Protein AF-A0A4U2DXB7-F1 (afdb_monomer)

Nearest PDB structures (foldseek):
  6szz-assembly1_A  TM=8.937E-01  e=9.747E-05  Bacillus subtilis
  6kug-assembly1_A  TM=8.785E-01  e=1.100E-04  Homo sapiens
  4qqb-assembly2_Y  TM=8.473E-01  e=3.064E-04  Drosophila melanogaster
  1nmg-assembly1_A  TM=7.937E-01  e=1.100E-04  Bacillus subtilis
  1wfq-assembly1_A  TM=8.163E-01  e=4.673E-04  Homo sapiens

Mean predicted aligned error: 12.6 Å

Radius of gyration: 26.95 Å; Cα contacts (8 Å, |Δi|>4): 147; chains: 1; bounding box: 51×32×81 Å

Structure (mmCIF, N/CA/C/O backbone):
data_AF-A0A4U2DXB7-F1
#
_entry.id   AF-A0A4U2DXB7-F1
#
loop_
_atom_site.group_PDB
_atom_site.id
_atom_site.type_symbol
_atom_site.label_atom_id
_atom_site.label_alt_id
_atom_site.label_comp_id
_atom_site.label_asym_id
_atom_site.label_entity_id
_atom_site.label_seq_id
_atom_site.pdbx_PDB_ins_code
_atom_site.Cartn_x
_atom_site.Cartn_y
_atom_site.Cartn_z
_atom_site.occupancy
_atom_site.B_iso_or_equiv
_atom_site.auth_seq_id
_atom_site.auth_comp_id
_atom_site.auth_asym_id
_atom_site.auth_atom_id
_atom_site.pdbx_PDB_model_num
ATOM 1 N N . MET A 1 1 ? 3.488 -10.140 8.355 1.00 81.75 1 MET A N 1
ATOM 2 C CA . MET A 1 1 ? 2.462 -10.572 7.387 1.00 81.75 1 MET A CA 1
ATOM 3 C C . MET A 1 1 ? 2.326 -9.512 6.315 1.00 81.75 1 MET A C 1
ATOM 5 O O . MET A 1 1 ? 2.662 -8.354 6.564 1.00 81.75 1 MET A O 1
ATOM 9 N N . ARG A 1 2 ? 1.887 -9.899 5.118 1.00 87.44 2 ARG A N 1
ATOM 10 C CA . ARG A 1 2 ? 1.660 -8.966 4.009 1.00 87.44 2 ARG A CA 1
ATOM 11 C C . ARG A 1 2 ? 0.187 -8.934 3.653 1.00 87.44 2 ARG A C 1
ATOM 13 O O . ARG A 1 2 ? -0.523 -9.921 3.804 1.00 87.44 2 ARG A O 1
ATOM 20 N N . GLY A 1 3 ? -0.263 -7.790 3.173 1.00 88.69 3 GLY A N 1
ATOM 21 C CA . GLY A 1 3 ? -1.625 -7.628 2.699 1.00 88.69 3 GLY A CA 1
ATOM 22 C C . GLY A 1 3 ? -1.751 -6.418 1.797 1.00 88.69 3 GLY A C 1
ATOM 23 O O . GLY A 1 3 ? -0.828 -5.613 1.659 1.00 88.69 3 GLY A O 1
ATOM 24 N N . LYS A 1 4 ? -2.907 -6.303 1.162 1.00 89.94 4 LYS A N 1
ATOM 25 C CA . LYS A 1 4 ? -3.243 -5.213 0.258 1.00 89.94 4 LYS A CA 1
ATOM 26 C C . LYS A 1 4 ? -4.302 -4.328 0.894 1.00 89.94 4 LYS A C 1
ATOM 28 O O . LYS A 1 4 ? -5.291 -4.816 1.436 1.00 89.94 4 LYS A O 1
ATOM 33 N N . ILE A 1 5 ? -4.111 -3.018 0.801 1.00 89.62 5 ILE A N 1
ATOM 34 C CA . ILE A 1 5 ? -5.121 -2.057 1.239 1.00 89.62 5 ILE A CA 1
ATOM 35 C C . ILE A 1 5 ? -6.306 -2.140 0.278 1.00 89.62 5 ILE A C 1
ATOM 37 O O . ILE A 1 5 ? -6.187 -1.773 -0.890 1.00 89.62 5 ILE A O 1
ATOM 41 N N . ILE A 1 6 ? -7.453 -2.604 0.769 1.00 91.06 6 ILE A N 1
ATOM 42 C CA . ILE A 1 6 ? -8.698 -2.681 -0.013 1.00 91.06 6 ILE A CA 1
ATOM 43 C C . ILE A 1 6 ? -9.525 -1.403 0.113 1.00 91.06 6 ILE A C 1
ATOM 45 O O . ILE A 1 6 ? -10.295 -1.062 -0.781 1.00 91.06 6 ILE A O 1
ATOM 49 N N . ARG A 1 7 ? -9.347 -0.665 1.213 1.00 90.62 7 ARG A N 1
ATOM 50 C CA . ARG A 1 7 ? -10.084 0.565 1.491 1.00 90.62 7 ARG A CA 1
ATOM 51 C C . ARG A 1 7 ? -9.218 1.528 2.286 1.00 90.62 7 ARG A C 1
ATOM 53 O O . ARG A 1 7 ? -8.614 1.138 3.280 1.00 90.62 7 ARG A O 1
ATOM 60 N N . TRP A 1 8 ? -9.190 2.791 1.873 1.00 90.75 8 TRP A N 1
ATOM 61 C CA . TRP A 1 8 ? -8.469 3.854 2.570 1.00 90.75 8 TRP A CA 1
ATOM 62 C C . TRP A 1 8 ? -9.307 5.130 2.618 1.00 90.75 8 TRP A C 1
ATOM 64 O O . TRP A 1 8 ? -9.815 5.569 1.588 1.00 90.75 8 TRP A O 1
ATOM 74 N N . ILE A 1 9 ? -9.444 5.731 3.800 1.00 89.56 9 ILE A N 1
ATOM 75 C CA . ILE A 1 9 ? -10.165 6.989 4.019 1.00 89.56 9 ILE A CA 1
ATOM 76 C C . ILE A 1 9 ? -9.154 8.041 4.475 1.00 89.56 9 ILE A C 1
ATOM 78 O O . ILE A 1 9 ? -8.893 8.201 5.666 1.00 89.56 9 ILE A O 1
ATOM 82 N N . SER A 1 10 ? -8.595 8.790 3.522 1.00 86.56 10 SER A N 1
ATOM 83 C CA . SER A 1 10 ? -7.585 9.824 3.796 1.00 86.56 10 SER A CA 1
ATOM 84 C C . SER A 1 10 ? -8.093 10.935 4.716 1.00 86.56 10 SER A C 1
ATOM 86 O O . SER A 1 10 ? -7.325 11.416 5.540 1.00 86.56 10 SER A O 1
ATOM 88 N N . ASN A 1 11 ? -9.380 11.288 4.630 1.00 87.00 11 ASN A N 1
ATOM 89 C CA . ASN A 1 11 ? -9.989 12.324 5.471 1.00 87.00 11 ASN A CA 1
ATOM 90 C C . ASN A 1 11 ? -9.978 11.954 6.966 1.00 87.00 11 ASN A C 1
ATOM 92 O O . ASN A 1 11 ? -9.816 12.811 7.823 1.00 87.00 11 ASN A O 1
ATOM 96 N N . ARG A 1 12 ? -10.130 10.663 7.289 1.00 85.69 12 ARG A N 1
ATOM 97 C CA . ARG A 1 12 ? -10.135 10.178 8.679 1.00 85.69 12 ARG A CA 1
ATOM 98 C C . ARG A 1 12 ? -8.835 9.488 9.095 1.00 85.69 12 ARG A C 1
ATOM 100 O O . ARG A 1 12 ? 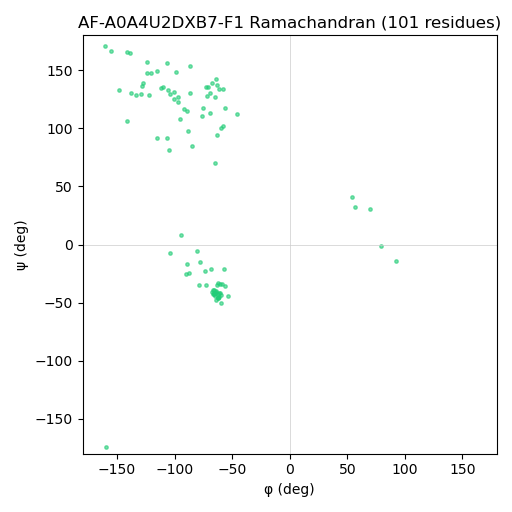-8.681 9.160 10.262 1.00 85.69 12 ARG A O 1
ATOM 107 N N . GLY A 1 13 ? -7.915 9.251 8.161 1.00 87.81 13 GLY A N 1
ATOM 108 C CA . GLY A 1 13 ? -6.619 8.640 8.447 1.00 87.81 13 GLY A CA 1
ATOM 109 C C . GLY A 1 13 ? -6.686 7.158 8.826 1.00 87.81 13 GLY A C 1
ATOM 110 O O . GLY A 1 13 ? -5.845 6.701 9.589 1.00 87.81 13 GLY A O 1
ATOM 111 N N . PHE A 1 14 ? -7.646 6.390 8.313 1.00 89.81 14 PHE A N 1
ATOM 112 C CA . PHE A 1 14 ? -7.698 4.942 8.547 1.00 89.81 14 PHE A CA 1
ATOM 113 C C . PHE A 1 14 ? -8.089 4.166 7.293 1.00 89.81 14 PHE A C 1
ATOM 115 O O . PHE A 1 14 ? -8.603 4.724 6.318 1.00 89.81 14 PHE A O 1
ATOM 122 N N . GLY A 1 15 ? -7.864 2.857 7.328 1.00 90.50 15 GLY A N 1
ATOM 123 C CA . GLY A 1 15 ? -8.216 1.951 6.251 1.00 90.50 15 GLY A CA 1
ATOM 124 C C . GLY A 1 15 ? -8.327 0.501 6.698 1.00 90.50 15 GLY A C 1
ATOM 125 O O . GLY A 1 15 ? -8.234 0.182 7.881 1.00 90.50 15 GLY A O 1
ATOM 126 N N . PHE A 1 16 ? -8.525 -0.364 5.709 1.00 91.50 16 PHE A N 1
ATOM 127 C CA . PHE A 1 16 ? -8.630 -1.805 5.881 1.00 91.50 16 PHE A CA 1
ATOM 128 C C . PHE A 1 16 ? -7.680 -2.520 4.929 1.00 91.50 16 PHE A C 1
ATOM 130 O O . PHE A 1 16 ? -7.564 -2.164 3.747 1.00 91.50 16 PHE A O 1
ATOM 137 N N . ILE A 1 17 ? -7.007 -3.531 5.464 1.00 90.38 17 ILE A N 1
ATOM 138 C CA . ILE A 1 17 ? -6.079 -4.391 4.743 1.00 90.38 17 ILE A CA 1
ATOM 139 C C . ILE A 1 17 ? -6.679 -5.784 4.648 1.00 90.38 17 ILE A C 1
ATOM 141 O O . ILE A 1 17 ? -7.153 -6.327 5.641 1.00 90.38 17 ILE A O 1
ATOM 145 N N . LYS A 1 18 ? -6.596 -6.369 3.457 1.00 90.38 18 LYS A N 1
ATOM 146 C CA . LYS A 1 18 ? -6.913 -7.770 3.216 1.00 90.38 18 LYS A CA 1
ATOM 147 C C . LYS A 1 18 ? -5.624 -8.552 3.006 1.00 90.38 18 LYS A C 1
ATOM 149 O O . LYS A 1 18 ? -4.743 -8.099 2.271 1.00 90.38 18 LYS A O 1
ATOM 154 N N . SER A 1 19 ? -5.497 -9.692 3.668 1.00 88.12 19 SER A N 1
ATOM 155 C CA . SER A 1 19 ? -4.370 -10.610 3.510 1.00 88.12 19 SER A CA 1
ATOM 156 C C . SER A 1 19 ? -4.898 -11.962 3.052 1.00 88.12 19 SER A C 1
ATOM 158 O O . SER A 1 19 ? -5.994 -12.347 3.436 1.00 88.12 19 SER A O 1
ATOM 160 N N . ASP A 1 20 ? -4.128 -12.696 2.259 1.00 85.12 20 ASP A N 1
ATOM 161 C CA . ASP A 1 20 ? -4.513 -14.060 1.876 1.00 85.12 20 ASP A CA 1
ATOM 162 C C . ASP A 1 20 ? -4.344 -15.035 3.056 1.00 85.12 20 ASP A C 1
ATOM 164 O O . ASP A 1 20 ? -5.015 -16.058 3.128 1.00 85.12 20 ASP A O 1
ATOM 168 N N . GLU A 1 21 ? -3.489 -14.684 4.024 1.00 82.69 21 GLU A N 1
ATOM 169 C CA . GLU A 1 21 ? -3.290 -15.432 5.272 1.00 82.69 21 GLU A CA 1
ATOM 170 C C . GLU A 1 21 ? -4.409 -15.173 6.298 1.00 82.69 21 GLU A C 1
ATOM 172 O O . GLU A 1 21 ? -4.521 -15.889 7.293 1.00 82.69 21 GLU A O 1
ATOM 177 N N . TYR A 1 22 ? -5.219 -14.128 6.093 1.00 79.12 22 TYR A N 1
ATOM 178 C CA . TYR A 1 22 ? -6.236 -13.696 7.044 1.00 79.12 22 TYR A CA 1
ATOM 179 C C . TYR A 1 22 ? -7.506 -13.243 6.325 1.00 79.12 22 TYR A C 1
ATOM 181 O O . TYR A 1 22 ? -7.563 -12.162 5.748 1.00 79.12 22 TYR A O 1
ATOM 189 N N . GLU A 1 23 ? -8.548 -14.070 6.395 1.00 79.12 23 GLU A N 1
ATOM 190 C CA . GLU A 1 23 ? -9.784 -13.882 5.626 1.00 79.12 23 GLU A CA 1
ATOM 191 C C . GLU A 1 23 ? -10.608 -12.658 6.061 1.00 79.12 23 GLU A C 1
ATOM 193 O O . GLU A 1 23 ? -11.403 -12.126 5.284 1.00 79.12 23 GLU A O 1
ATOM 198 N N . ARG A 1 24 ? -10.398 -12.177 7.293 1.00 84.44 24 ARG A N 1
ATOM 199 C CA . ARG A 1 24 ? -11.072 -10.984 7.819 1.00 84.44 24 ARG A CA 1
ATOM 200 C C . ARG A 1 24 ? -10.327 -9.703 7.456 1.00 84.44 24 ARG A C 1
ATOM 202 O O . ARG A 1 24 ? -9.108 -9.678 7.313 1.00 84.44 24 ARG A O 1
ATOM 209 N N . ASP A 1 25 ? -11.073 -8.609 7.394 1.00 88.00 25 ASP A N 1
ATOM 210 C CA . ASP A 1 25 ? -10.499 -7.290 7.163 1.00 88.00 25 ASP A CA 1
ATOM 211 C C . ASP A 1 25 ? -9.734 -6.811 8.400 1.00 88.00 25 ASP A C 1
ATOM 213 O O . ASP A 1 25 ? -10.255 -6.787 9.517 1.00 88.00 25 ASP A O 1
ATOM 217 N N . ILE A 1 26 ? -8.483 -6.409 8.190 1.00 88.88 26 ILE A N 1
ATOM 218 C CA . ILE A 1 26 ? -7.591 -5.955 9.254 1.00 88.88 26 ILE A CA 1
ATOM 219 C C . ILE A 1 26 ? -7.641 -4.435 9.304 1.00 88.88 26 ILE A C 1
ATOM 221 O O . ILE A 1 26 ? -7.350 -3.757 8.312 1.00 88.88 26 ILE A O 1
ATOM 225 N N . PHE A 1 27 ? -7.996 -3.896 10.466 1.00 89.44 27 PHE A N 1
ATOM 226 C CA . PHE A 1 27 ? -8.050 -2.456 10.674 1.00 89.44 27 PHE A CA 1
ATOM 227 C C . PHE A 1 27 ? -6.640 -1.861 10.744 1.00 89.44 27 PHE A C 1
ATOM 229 O O . PHE A 1 27 ? -5.760 -2.393 11.425 1.00 89.44 27 PHE A O 1
ATOM 236 N N . ILE A 1 28 ? -6.433 -0.736 10.059 1.00 87.50 28 ILE A N 1
ATOM 237 C CA . ILE A 1 28 ? -5.187 0.025 10.126 1.00 87.50 28 ILE A CA 1
ATOM 238 C C . ILE A 1 28 ? -5.458 1.515 10.309 1.00 87.50 28 ILE A C 1
ATOM 240 O O . ILE A 1 28 ? -6.183 2.135 9.526 1.00 87.50 28 ILE A O 1
ATOM 244 N N . HIS A 1 29 ? -4.816 2.113 11.310 1.00 88.25 29 HIS A N 1
ATOM 245 C CA . HIS A 1 29 ? -4.800 3.557 11.489 1.00 88.25 29 HIS A CA 1
ATOM 246 C C . HIS A 1 29 ? -3.501 4.154 10.938 1.00 88.25 29 HIS A C 1
ATOM 248 O O . HIS A 1 29 ? -2.441 3.529 10.961 1.00 88.25 29 HIS A O 1
ATOM 254 N N . ILE A 1 30 ? -3.555 5.390 10.437 1.00 84.06 30 ILE A N 1
ATOM 255 C CA . ILE A 1 30 ? -2.388 6.072 9.873 1.00 84.06 30 ILE A CA 1
ATOM 256 C C . ILE A 1 30 ? -1.266 6.197 10.913 1.00 84.06 30 ILE A C 1
ATOM 258 O O . ILE A 1 30 ? -0.099 6.072 10.544 1.00 84.06 30 ILE A O 1
ATOM 262 N N . SER A 1 31 ? -1.595 6.375 12.202 1.00 83.94 31 SER A N 1
ATOM 263 C CA . SER A 1 31 ? -0.620 6.422 13.310 1.00 83.94 31 SER A CA 1
ATOM 264 C C . SER A 1 31 ? 0.257 5.177 13.386 1.00 83.94 31 SER A C 1
ATOM 266 O O . SER A 1 31 ? 1.445 5.299 13.664 1.00 83.94 31 SER A O 1
ATOM 268 N N . ASP A 1 32 ? -0.301 4.012 13.068 1.00 83.56 32 ASP A N 1
ATOM 269 C CA . ASP A 1 32 ? 0.371 2.718 13.217 1.00 83.56 32 ASP A CA 1
ATOM 270 C C . ASP A 1 32 ? 1.329 2.424 12.053 1.00 83.56 32 ASP A C 1
ATOM 272 O O . ASP A 1 32 ? 2.096 1.456 12.066 1.00 83.56 32 ASP A O 1
ATOM 276 N N . ILE A 1 33 ? 1.319 3.298 11.042 1.00 82.00 33 ILE A N 1
ATOM 277 C CA . ILE A 1 33 ? 2.216 3.278 9.892 1.00 82.00 33 ILE A CA 1
ATOM 278 C C . ILE A 1 33 ? 3.466 4.080 10.237 1.00 82.00 33 ILE A C 1
ATOM 280 O O . ILE A 1 33 ? 3.486 5.308 10.119 1.00 82.00 33 ILE A O 1
ATOM 284 N N . THR A 1 34 ? 4.522 3.379 10.643 1.00 74.25 34 THR A N 1
ATOM 285 C CA . THR A 1 34 ? 5.782 3.990 11.097 1.00 74.25 34 THR A CA 1
ATOM 286 C C . THR A 1 34 ? 6.662 4.446 9.931 1.00 74.25 34 THR A C 1
ATOM 288 O O . THR A 1 34 ? 7.336 5.468 10.013 1.00 74.25 34 THR A O 1
ATOM 291 N N . LYS A 1 35 ? 6.654 3.714 8.808 1.00 66.88 35 LYS A N 1
ATOM 292 C CA . LYS A 1 35 ? 7.456 4.037 7.614 1.00 66.88 35 LYS A CA 1
ATOM 293 C C . LYS A 1 35 ? 6.578 4.631 6.517 1.00 66.88 35 LYS A C 1
ATOM 295 O O . LYS A 1 35 ? 6.186 3.939 5.575 1.00 66.88 35 LYS A O 1
ATOM 300 N N . ARG A 1 36 ? 6.292 5.931 6.622 1.00 62.44 36 ARG A N 1
ATOM 301 C CA . ARG A 1 36 ? 5.549 6.677 5.596 1.00 62.44 36 ARG A CA 1
ATOM 302 C C . ARG A 1 36 ? 6.514 7.385 4.648 1.00 62.44 36 ARG A C 1
ATOM 304 O O . ARG A 1 36 ? 7.117 8.384 5.010 1.00 62.44 36 ARG A O 1
ATOM 311 N N . ARG A 1 37 ? 6.634 6.890 3.413 1.00 64.00 37 ARG A N 1
ATOM 312 C CA . ARG A 1 37 ? 7.162 7.703 2.295 1.00 64.00 37 ARG A CA 1
ATOM 313 C C . ARG A 1 37 ? 6.059 8.504 1.595 1.00 64.00 37 ARG A C 1
ATOM 315 O O . ARG A 1 37 ? 6.341 9.517 0.974 1.00 64.00 37 ARG A O 1
ATOM 322 N N . ARG A 1 38 ? 4.810 8.034 1.685 1.00 74.50 38 ARG A N 1
ATOM 323 C CA . ARG A 1 38 ? 3.605 8.641 1.102 1.00 74.50 38 ARG A CA 1
ATOM 324 C C . ARG A 1 38 ? 2.363 8.206 1.880 1.00 74.50 38 ARG A C 1
ATOM 326 O O . ARG A 1 38 ? 2.440 7.262 2.669 1.00 74.50 38 ARG A O 1
ATOM 333 N N . GLN A 1 39 ? 1.231 8.874 1.651 1.00 76.25 39 GLN A N 1
ATOM 334 C CA . GLN A 1 39 ? -0.061 8.406 2.156 1.00 76.25 39 GLN A CA 1
ATOM 335 C C . GLN A 1 39 ? -0.416 7.048 1.521 1.00 76.25 39 GLN A C 1
ATOM 337 O O . GLN A 1 39 ? -0.208 6.888 0.311 1.00 76.25 39 GLN A O 1
ATOM 342 N N . PRO A 1 40 ? -0.939 6.088 2.302 1.00 80.69 40 PRO A N 1
ATOM 343 C CA . PRO A 1 40 ? -1.379 4.805 1.772 1.00 80.69 40 PRO A CA 1
ATOM 344 C C . PRO A 1 40 ? -2.541 4.997 0.802 1.00 80.69 40 PRO A C 1
ATOM 346 O O . PRO A 1 40 ? -3.397 5.857 1.014 1.00 80.69 40 PRO A O 1
ATOM 349 N N . LYS A 1 41 ? -2.570 4.206 -0.267 1.00 84.06 41 LYS A N 1
ATOM 350 C CA . LYS A 1 41 ? -3.666 4.202 -1.236 1.00 84.06 41 LYS A CA 1
ATOM 351 C C . LYS A 1 41 ? -4.240 2.800 -1.384 1.00 84.06 41 LYS A C 1
ATOM 353 O O . LYS A 1 41 ? -3.575 1.803 -1.115 1.00 84.06 41 LYS A O 1
ATOM 358 N N . VAL A 1 42 ? -5.490 2.733 -1.833 1.00 88.00 42 VAL A N 1
ATOM 359 C CA . VAL A 1 42 ? -6.124 1.465 -2.203 1.00 88.00 42 VAL A CA 1
ATOM 360 C C . VAL A 1 42 ? -5.288 0.783 -3.290 1.00 88.00 42 VAL A C 1
ATOM 362 O O . VAL A 1 42 ? -4.853 1.432 -4.239 1.00 88.00 42 VAL A O 1
ATOM 365 N N . GLY A 1 43 ? -5.037 -0.513 -3.125 1.00 85.12 43 GLY A N 1
ATOM 366 C CA . GLY A 1 43 ? -4.190 -1.317 -4.003 1.00 85.12 43 GLY A CA 1
ATOM 367 C C . GLY A 1 43 ? -2.722 -1.402 -3.580 1.00 85.12 43 GLY A C 1
ATOM 368 O O . GLY A 1 43 ? -2.025 -2.302 -4.056 1.00 85.12 43 GLY A O 1
ATOM 369 N N . ASP A 1 44 ? -2.257 -0.542 -2.666 1.00 85.25 44 ASP A N 1
ATOM 370 C CA . ASP A 1 44 ? -0.891 -0.626 -2.148 1.00 85.25 44 ASP A CA 1
ATOM 371 C C . ASP A 1 44 ? -0.710 -1.902 -1.314 1.00 85.25 44 ASP A C 1
ATOM 373 O O . ASP A 1 44 ? -1.570 -2.286 -0.515 1.00 85.25 44 ASP A O 1
ATOM 377 N N . THR A 1 45 ? 0.440 -2.551 -1.497 1.00 86.44 45 THR A N 1
ATOM 378 C CA . THR A 1 45 ? 0.853 -3.681 -0.662 1.00 86.44 45 THR A CA 1
ATOM 379 C C . THR A 1 45 ? 1.581 -3.145 0.560 1.00 86.44 45 THR A C 1
ATOM 381 O O . THR A 1 45 ? 2.477 -2.307 0.458 1.00 86.44 45 THR A O 1
ATOM 384 N N . VAL A 1 46 ? 1.187 -3.619 1.731 1.00 86.62 46 VAL A N 1
ATOM 385 C CA . VAL A 1 46 ? 1.757 -3.213 3.009 1.00 86.62 46 VAL A CA 1
ATOM 386 C C . VAL A 1 46 ? 2.179 -4.443 3.794 1.00 86.62 46 VAL A C 1
ATOM 388 O O . VAL A 1 46 ? 1.494 -5.466 3.813 1.00 86.62 46 VAL A O 1
ATOM 391 N N . GLU A 1 47 ? 3.332 -4.343 4.437 1.00 87.94 47 GLU A N 1
ATOM 392 C CA . GLU A 1 47 ? 3.803 -5.331 5.398 1.00 87.94 47 GLU A CA 1
ATOM 393 C C . GLU A 1 47 ? 3.542 -4.803 6.794 1.00 87.94 47 GLU A C 1
ATOM 395 O O . GLU A 1 47 ? 3.935 -3.688 7.121 1.00 87.94 47 GLU A O 1
ATOM 400 N N . PHE A 1 48 ? 2.842 -5.586 7.598 1.00 87.12 48 PHE A N 1
ATOM 401 C CA . PHE A 1 48 ? 2.414 -5.203 8.933 1.00 87.12 48 PHE A CA 1
ATOM 402 C C . PHE A 1 48 ? 2.526 -6.398 9.875 1.00 87.12 48 PHE A C 1
ATOM 404 O O . PHE A 1 48 ? 2.683 -7.559 9.465 1.00 87.12 48 PHE A O 1
ATOM 411 N N . ARG A 1 49 ? 2.459 -6.106 11.168 1.00 87.44 49 ARG A N 1
ATOM 412 C CA . ARG A 1 49 ? 2.316 -7.111 12.215 1.00 87.44 49 ARG A CA 1
ATOM 413 C C . ARG A 1 49 ? 0.879 -7.077 12.706 1.00 87.44 49 ARG A C 1
ATOM 415 O O . ARG A 1 49 ? 0.361 -5.999 12.983 1.00 87.44 49 ARG A O 1
ATOM 422 N N . LEU A 1 50 ? 0.240 -8.241 12.763 1.00 86.25 50 LEU A N 1
ATOM 423 C CA . LEU A 1 50 ? -1.043 -8.367 13.437 1.00 86.25 50 LEU A CA 1
ATOM 424 C C . LEU A 1 50 ? -0.818 -8.200 14.934 1.00 86.25 50 LEU A C 1
ATOM 426 O O . LEU A 1 50 ? 0.061 -8.846 15.500 1.00 86.25 50 LEU A O 1
ATOM 430 N N . ASP A 1 51 ? -1.616 -7.341 15.546 1.00 83.88 51 ASP A N 1
ATOM 431 C CA . ASP A 1 51 ? -1.714 -7.207 16.987 1.00 83.88 51 ASP A CA 1
ATOM 432 C C . ASP A 1 51 ? -3.187 -7.278 17.386 1.00 83.88 51 ASP A C 1
ATOM 434 O O . ASP A 1 51 ? -4.038 -6.607 16.796 1.00 83.88 51 ASP A O 1
ATOM 438 N N . THR A 1 52 ? -3.492 -8.129 18.361 1.00 81.06 52 THR A N 1
ATOM 439 C CA . THR A 1 52 ? -4.854 -8.296 18.873 1.00 81.06 52 THR A CA 1
ATOM 440 C C . THR A 1 52 ? -4.917 -7.642 20.241 1.00 81.06 52 THR A C 1
ATOM 442 O O . THR A 1 52 ? -4.610 -8.273 21.249 1.00 81.06 52 THR A O 1
ATOM 445 N N . SER A 1 53 ? -5.289 -6.365 20.278 1.00 73.81 53 SER A N 1
ATOM 446 C CA . SER A 1 53 ? -5.516 -5.646 21.532 1.00 73.81 53 SER A CA 1
ATOM 447 C C . SER A 1 53 ? -7.005 -5.657 21.853 1.00 73.81 53 SER A C 1
ATOM 449 O O . SER A 1 53 ? -7.813 -5.281 21.006 1.00 73.81 53 SER A O 1
ATOM 451 N N . GLU A 1 54 ? -7.371 -6.088 23.062 1.00 73.12 54 GLU A N 1
ATOM 452 C CA . GLU A 1 54 ? -8.763 -6.065 23.556 1.00 73.12 54 GLU A CA 1
ATOM 453 C C . GLU A 1 54 ? -9.762 -6.833 22.663 1.00 73.12 54 GLU A C 1
ATOM 455 O O . GLU A 1 54 ? -10.925 -6.467 22.528 1.00 73.12 54 GLU A O 1
ATOM 460 N N . GLY A 1 55 ? -9.308 -7.913 22.016 1.00 74.5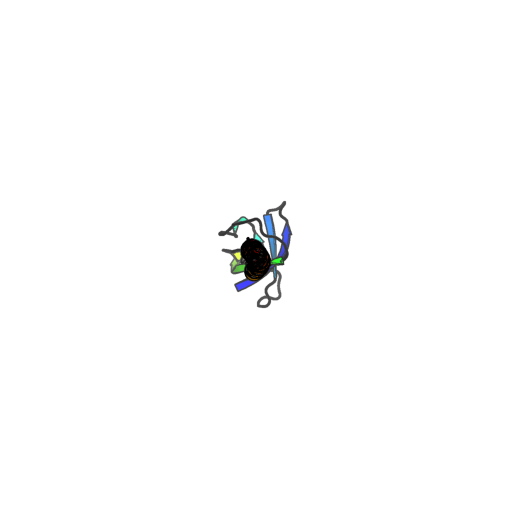6 55 GLY A N 1
ATOM 461 C CA . GLY A 1 55 ? -10.137 -8.735 21.124 1.00 74.56 55 GLY A CA 1
ATOM 462 C C . GLY A 1 55 ? -10.338 -8.158 19.716 1.00 74.56 55 GLY A C 1
ATOM 463 O O . GLY A 1 55 ? -10.956 -8.815 18.877 1.00 74.56 55 GLY A O 1
ATOM 464 N N . ILE A 1 56 ? -9.782 -6.978 19.422 1.00 76.94 56 ILE A N 1
ATOM 465 C CA . ILE A 1 56 ? -9.827 -6.347 18.100 1.00 76.94 56 ILE A CA 1
ATOM 466 C C . ILE A 1 56 ? -8.497 -6.570 17.381 1.00 76.94 56 ILE A C 1
ATOM 468 O O . ILE A 1 56 ? -7.419 -6.331 17.922 1.00 76.94 56 ILE A O 1
ATOM 472 N N . VAL A 1 57 ? -8.577 -7.016 16.128 1.00 82.56 57 VAL A N 1
ATOM 473 C CA . VAL A 1 57 ? -7.410 -7.306 15.289 1.00 82.56 57 VAL A CA 1
ATOM 474 C C . VAL A 1 57 ? -6.996 -6.044 14.537 1.00 82.56 57 VAL A C 1
ATOM 476 O O . VAL A 1 57 ? -7.733 -5.534 13.692 1.00 82.56 57 VAL A O 1
ATOM 479 N N . SER A 1 58 ? -5.802 -5.549 14.850 1.00 81.56 58 SER A N 1
ATOM 480 C CA . SER A 1 58 ? -5.230 -4.315 14.308 1.00 81.56 58 SER A CA 1
ATOM 481 C C . SER A 1 58 ? -3.871 -4.572 13.653 1.00 81.56 58 SER A C 1
ATOM 483 O O . SER A 1 58 ? -3.115 -5.454 14.061 1.00 81.56 58 SER A O 1
ATOM 485 N N . ALA A 1 59 ? -3.546 -3.817 12.606 1.00 82.56 59 ALA A N 1
ATOM 486 C CA . ALA A 1 59 ? -2.231 -3.847 11.974 1.00 82.56 59 ALA A CA 1
ATOM 487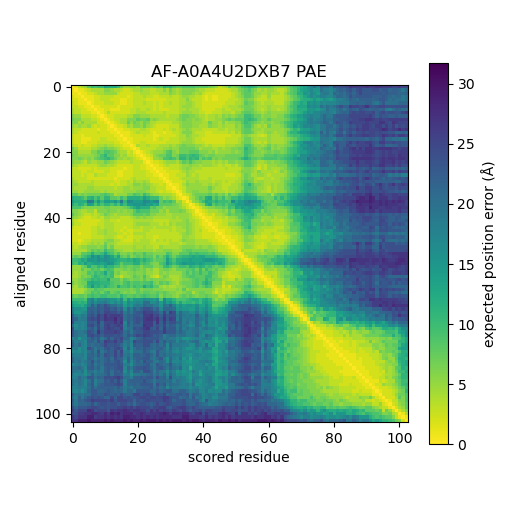 C C . ALA A 1 59 ? -1.305 -2.796 12.604 1.00 82.56 59 ALA A C 1
ATOM 489 O O . ALA A 1 59 ? -1.529 -1.598 12.439 1.00 82.56 59 ALA A O 1
ATOM 490 N N . LYS A 1 60 ? -0.217 -3.235 13.247 1.00 81.56 60 LYS A N 1
ATOM 491 C CA . LYS A 1 60 ? 0.842 -2.364 13.782 1.00 81.56 60 LYS A CA 1
ATOM 492 C C . LYS A 1 60 ? 2.127 -2.421 12.961 1.00 81.56 60 LYS A C 1
ATOM 494 O O . LYS A 1 60 ? 2.417 -3.404 12.275 1.00 81.56 60 LYS A O 1
ATOM 499 N N . ALA A 1 61 ? 2.918 -1.351 13.072 1.00 76.19 61 ALA A N 1
ATOM 500 C CA . ALA A 1 61 ? 4.222 -1.193 12.427 1.00 76.19 61 ALA A CA 1
ATOM 501 C C . ALA A 1 61 ? 4.174 -1.406 10.905 1.00 76.19 61 ALA A C 1
ATOM 503 O O . ALA A 1 61 ? 5.051 -2.047 10.322 1.00 76.19 61 ALA A O 1
ATOM 504 N N . ALA A 1 62 ? 3.130 -0.883 10.258 1.00 78.12 62 ALA A N 1
ATOM 505 C CA . ALA A 1 62 ? 2.940 -1.095 8.834 1.00 78.12 62 ALA A CA 1
ATOM 506 C C . ALA A 1 62 ? 3.979 -0.319 8.005 1.00 78.12 62 ALA A C 1
ATOM 508 O O . ALA A 1 62 ? 4.248 0.867 8.235 1.00 78.12 62 ALA A O 1
ATOM 509 N N . SER A 1 63 ? 4.547 -0.985 7.004 1.00 78.56 63 SER A N 1
ATOM 510 C CA . SER A 1 63 ? 5.471 -0.420 6.027 1.00 78.56 63 SER A CA 1
ATOM 511 C C . SER A 1 63 ? 4.919 -0.616 4.620 1.00 78.56 63 SER A C 1
ATOM 513 O O . SER A 1 63 ? 4.539 -1.718 4.230 1.00 78.56 63 SER A O 1
ATOM 515 N N . ILE A 1 64 ? 4.865 0.472 3.847 1.00 78.25 64 ILE A N 1
ATOM 516 C CA . ILE A 1 64 ? 4.356 0.440 2.474 1.00 78.25 64 ILE A CA 1
ATOM 517 C C . ILE A 1 64 ? 5.409 -0.186 1.560 1.00 78.25 64 ILE A C 1
ATOM 519 O O . ILE A 1 64 ? 6.430 0.439 1.261 1.00 78.25 64 ILE A O 1
ATOM 523 N N . ILE A 1 65 ? 5.123 -1.390 1.067 1.00 78.38 65 ILE A N 1
ATOM 524 C CA . ILE A 1 65 ? 5.872 -2.028 -0.011 1.00 78.38 65 ILE A CA 1
ATOM 525 C C . ILE A 1 65 ? 5.277 -1.491 -1.310 1.00 78.38 65 ILE A C 1
ATOM 527 O O . ILE A 1 65 ? 4.369 -2.068 -1.905 1.00 78.38 65 ILE A O 1
ATOM 531 N N . SER A 1 66 ? 5.762 -0.328 -1.747 1.00 63.97 66 SER A N 1
ATOM 532 C CA . SER A 1 66 ? 5.466 0.092 -3.116 1.00 63.97 66 SER A CA 1
ATOM 533 C C . SER A 1 66 ? 6.143 -0.908 -4.052 1.00 63.97 66 SER A C 1
ATOM 535 O O . SER A 1 66 ? 7.351 -1.121 -3.890 1.00 63.97 66 SER A O 1
ATOM 537 N N . PRO A 1 67 ? 5.428 -1.518 -5.018 1.00 59.81 67 PRO A N 1
ATOM 538 C CA . PRO A 1 67 ? 6.113 -2.180 -6.110 1.00 59.81 67 PRO A CA 1
ATOM 539 C C . PRO A 1 67 ? 6.992 -1.102 -6.729 1.00 59.81 67 PRO A C 1
ATOM 541 O O . PRO A 1 67 ? 6.497 -0.052 -7.136 1.00 59.81 67 PRO A O 1
ATOM 544 N N . SER A 1 68 ? 8.307 -1.300 -6.685 1.00 49.00 68 SER A N 1
ATOM 545 C CA . SER A 1 68 ? 9.224 -0.432 -7.401 1.00 49.00 68 SER A CA 1
ATOM 546 C C . SER A 1 68 ? 8.881 -0.613 -8.871 1.00 49.00 68 SER A C 1
ATOM 548 O O . SER A 1 68 ? 9.339 -1.547 -9.521 1.00 49.00 68 SER A O 1
ATOM 550 N N . ASN A 1 69 ? 8.026 0.261 -9.386 1.00 54.72 69 ASN A N 1
ATOM 551 C CA . ASN A 1 69 ? 7.891 0.547 -10.794 1.00 54.72 69 ASN A CA 1
ATOM 552 C C . ASN A 1 69 ? 9.214 1.178 -11.232 1.00 54.72 69 ASN A C 1
ATOM 554 O O . ASN A 1 69 ? 9.305 2.375 -11.493 1.00 54.72 69 ASN A O 1
ATOM 558 N N . LYS A 1 70 ? 10.275 0.361 -11.263 1.00 50.25 70 LYS A N 1
ATOM 559 C CA . LYS A 1 70 ? 11.453 0.647 -12.060 1.00 50.25 70 LYS A CA 1
ATOM 560 C C . LYS A 1 70 ? 10.916 0.711 -13.477 1.00 50.25 70 LYS A C 1
ATOM 562 O O . LYS A 1 70 ? 10.611 -0.324 -14.065 1.00 50.25 70 LYS A O 1
ATOM 567 N N . VAL A 1 71 ? 10.704 1.930 -13.973 1.00 60.22 71 VAL A N 1
ATOM 568 C CA . VAL A 1 71 ? 10.554 2.183 -15.404 1.00 60.22 71 VAL A CA 1
ATOM 569 C C . VAL A 1 71 ? 11.678 1.387 -16.041 1.00 60.22 71 VAL A C 1
ATOM 571 O O . VAL A 1 71 ? 12.840 1.627 -15.715 1.00 60.22 71 VAL A O 1
ATOM 574 N N . SER A 1 72 ? 11.314 0.339 -16.781 1.00 57.59 72 SER A N 1
ATOM 575 C CA . SER A 1 72 ? 12.258 -0.668 -17.248 1.00 57.59 72 SER A CA 1
ATOM 576 C C . SER A 1 72 ? 13.317 0.050 -18.077 1.00 57.59 72 SER A C 1
ATOM 578 O O . SER A 1 72 ? 13.070 0.476 -19.204 1.00 57.59 72 SER A O 1
ATOM 580 N N . THR A 1 73 ? 14.479 0.266 -17.456 1.00 63.41 73 THR A N 1
ATOM 581 C CA . THR A 1 73 ? 15.597 1.059 -17.983 1.00 63.41 73 THR A CA 1
ATOM 582 C C . THR A 1 73 ? 16.055 0.520 -19.341 1.00 63.41 73 THR A C 1
ATOM 584 O O . THR A 1 73 ? 16.588 1.259 -20.162 1.00 63.41 73 THR A O 1
ATOM 587 N N . THR A 1 74 ? 15.736 -0.744 -19.627 1.00 66.38 74 THR A N 1
ATOM 588 C CA . THR A 1 74 ? 15.891 -1.408 -20.919 1.00 66.38 74 THR A CA 1
ATOM 589 C C . THR A 1 74 ? 15.231 -0.652 -22.077 1.00 66.38 74 THR A C 1
ATOM 591 O O . THR A 1 74 ? 15.866 -0.496 -23.114 1.00 66.38 74 THR A O 1
ATOM 594 N N . PHE A 1 75 ? 14.006 -0.132 -21.928 1.00 73.56 75 PHE A N 1
ATOM 595 C CA . PHE A 1 75 ? 13.326 0.565 -23.033 1.00 73.56 75 PHE A CA 1
ATOM 596 C C . PHE A 1 75 ? 14.021 1.878 -23.404 1.00 73.56 75 PHE A C 1
ATOM 598 O O . PHE A 1 75 ? 14.192 2.173 -24.584 1.00 73.56 75 PHE A O 1
ATOM 605 N N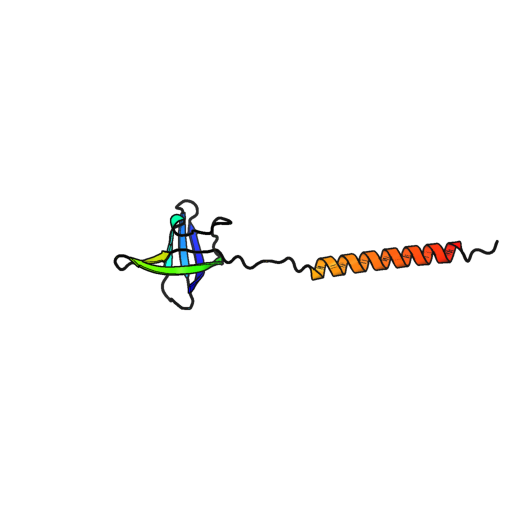 . ILE A 1 76 ? 14.474 2.635 -22.401 1.00 77.88 76 ILE A N 1
ATOM 606 C CA . ILE A 1 76 ? 15.209 3.889 -22.610 1.00 77.88 76 ILE A CA 1
ATOM 607 C C . ILE A 1 76 ? 16.549 3.601 -23.305 1.00 77.88 76 ILE A C 1
ATOM 609 O O . ILE A 1 76 ? 16.911 4.292 -24.256 1.00 77.88 76 ILE A O 1
ATOM 613 N N . ASN A 1 77 ? 17.242 2.534 -22.895 1.00 77.94 77 ASN A N 1
ATOM 614 C CA . ASN A 1 77 ? 18.520 2.139 -23.489 1.00 77.94 77 ASN A CA 1
ATOM 615 C C . ASN A 1 77 ? 18.384 1.683 -24.952 1.00 77.94 77 ASN A C 1
ATOM 617 O O . ASN A 1 77 ? 19.236 2.028 -25.767 1.00 77.94 77 ASN A O 1
ATOM 621 N N . ILE A 1 78 ? 17.319 0.955 -25.313 1.00 84.88 78 ILE A N 1
ATOM 622 C CA . ILE A 1 78 ? 17.085 0.522 -26.703 1.00 84.88 78 ILE A CA 1
ATOM 623 C C . ILE A 1 78 ? 16.858 1.733 -27.613 1.00 84.88 78 ILE A C 1
ATOM 625 O O . ILE A 1 78 ? 17.500 1.845 -28.656 1.00 84.88 78 ILE A O 1
ATOM 629 N N . VAL A 1 79 ? 15.999 2.673 -27.204 1.00 86.75 79 VAL A N 1
ATOM 630 C CA . VAL A 1 79 ? 15.737 3.888 -27.991 1.00 86.75 79 VAL A CA 1
ATOM 631 C C . VAL A 1 79 ? 17.020 4.711 -28.151 1.00 86.75 79 VAL A C 1
ATOM 633 O O . VAL A 1 79 ? 17.360 5.097 -29.269 1.00 86.75 79 VAL A O 1
ATOM 636 N N . ALA A 1 80 ? 17.794 4.897 -27.077 1.00 85.38 80 ALA A N 1
ATOM 637 C CA . ALA A 1 80 ? 19.070 5.610 -27.138 1.00 85.38 80 ALA A CA 1
ATOM 638 C C . ALA A 1 80 ? 20.084 4.946 -28.091 1.00 85.38 80 ALA A C 1
ATOM 640 O O . ALA A 1 80 ? 20.730 5.642 -28.873 1.00 85.38 80 ALA A O 1
ATOM 641 N N . MET A 1 81 ? 20.186 3.610 -28.081 1.00 87.44 81 MET A N 1
ATOM 642 C CA . MET A 1 81 ? 21.058 2.867 -29.000 1.00 87.44 81 MET A CA 1
ATOM 643 C C . MET A 1 81 ? 20.622 3.002 -30.457 1.00 87.44 81 MET A C 1
ATOM 645 O O . MET A 1 81 ? 21.467 3.218 -31.320 1.00 87.44 81 MET A O 1
ATOM 649 N N . THR A 1 82 ? 19.318 2.945 -30.746 1.00 88.81 82 THR A N 1
ATOM 650 C CA . THR A 1 82 ? 18.836 3.126 -32.126 1.00 88.81 82 THR A CA 1
ATOM 651 C C . THR A 1 82 ? 19.172 4.515 -32.668 1.00 88.81 82 THR A C 1
ATOM 653 O O . THR A 1 82 ? 19.723 4.620 -33.761 1.00 88.81 82 THR A O 1
ATOM 656 N N . VAL A 1 83 ? 18.942 5.576 -31.885 1.00 92.69 83 VAL A N 1
ATOM 657 C CA . VAL A 1 83 ? 19.279 6.954 -32.280 1.00 92.69 83 VAL A CA 1
ATOM 658 C C . VAL A 1 83 ? 20.786 7.111 -32.487 1.00 92.69 83 VAL A C 1
ATOM 660 O O . VAL A 1 83 ? 21.208 7.695 -33.485 1.00 92.69 83 VAL A O 1
ATOM 663 N N . LEU A 1 84 ? 21.605 6.539 -31.598 1.00 91.12 84 LEU A N 1
ATOM 664 C CA . LEU A 1 84 ? 23.060 6.569 -31.733 1.00 91.12 84 LEU A CA 1
ATOM 6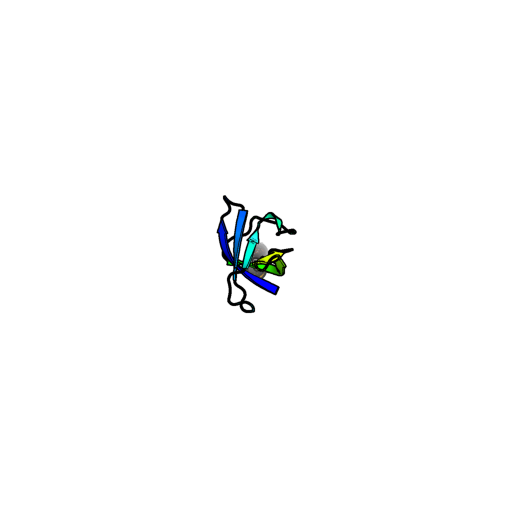65 C C . LEU A 1 84 ? 23.527 5.854 -33.011 1.00 91.12 84 LEU A C 1
ATOM 667 O O . LEU A 1 84 ? 24.339 6.409 -33.746 1.00 91.12 84 LEU A O 1
ATOM 671 N N . CYS A 1 85 ? 22.985 4.672 -33.321 1.00 90.25 85 CYS A N 1
ATOM 672 C CA . CYS A 1 85 ? 23.304 3.951 -34.554 1.00 90.25 85 CYS A CA 1
ATOM 673 C C . CYS A 1 85 ? 22.956 4.762 -35.809 1.00 90.25 85 CYS A C 1
ATOM 675 O O . CYS A 1 85 ? 23.774 4.825 -36.725 1.00 90.25 85 CYS A O 1
ATOM 677 N N . PHE A 1 86 ? 21.794 5.424 -35.849 1.00 92.56 86 PHE A N 1
ATOM 678 C CA . PHE A 1 86 ? 21.421 6.277 -36.983 1.00 92.56 86 PHE A CA 1
ATOM 679 C C . PHE A 1 86 ? 22.350 7.486 -37.140 1.00 92.56 86 PHE A C 1
ATOM 681 O O . PHE A 1 86 ? 22.746 7.813 -38.259 1.00 92.56 86 PHE A O 1
ATOM 688 N N . LEU A 1 87 ? 22.743 8.129 -36.036 1.00 92.81 87 LEU A N 1
ATOM 689 C CA . LEU A 1 87 ? 23.681 9.254 -36.073 1.00 92.81 87 LEU A CA 1
ATOM 690 C C . LEU A 1 87 ? 25.074 8.820 -36.542 1.00 92.81 87 LEU A C 1
ATOM 692 O O . LEU A 1 87 ? 25.678 9.497 -37.371 1.00 92.81 87 LEU A O 1
ATOM 696 N N . VAL A 1 88 ? 25.562 7.670 -36.068 1.00 93.12 88 VAL A N 1
ATOM 697 C CA . VAL A 1 88 ? 26.851 7.105 -36.493 1.00 93.12 88 VAL A CA 1
ATOM 698 C C . VAL A 1 88 ? 26.813 6.699 -37.969 1.00 93.12 88 VAL A C 1
ATOM 700 O O . VAL A 1 88 ? 27.746 7.013 -38.708 1.00 93.12 88 VAL A O 1
ATOM 703 N N . ALA A 1 89 ? 25.734 6.066 -38.436 1.00 89.44 89 ALA A N 1
ATOM 704 C CA . ALA A 1 89 ? 25.554 5.726 -39.848 1.00 89.44 89 ALA A CA 1
ATOM 705 C C . ALA A 1 89 ? 25.521 6.983 -40.738 1.00 89.44 89 ALA A C 1
ATOM 707 O O . ALA A 1 89 ? 26.163 7.024 -41.784 1.00 89.44 89 ALA A O 1
ATOM 708 N N . SER A 1 90 ? 24.837 8.041 -40.295 1.00 89.25 90 SER A N 1
ATOM 709 C CA . SER A 1 90 ? 24.800 9.324 -41.005 1.00 89.25 90 SER A CA 1
ATOM 710 C C . SER A 1 90 ? 26.180 9.992 -41.063 1.00 89.25 90 SER A C 1
ATOM 712 O O . SER A 1 90 ? 26.609 10.439 -42.125 1.00 89.25 90 SER A O 1
ATOM 714 N N . LEU A 1 91 ? 26.924 10.002 -39.951 1.00 87.06 91 LEU A N 1
ATOM 715 C CA . LEU A 1 91 ? 28.265 10.590 -39.889 1.00 87.06 91 LEU A CA 1
ATOM 716 C C . LEU A 1 91 ? 29.278 9.819 -40.746 1.00 87.06 91 LEU A C 1
ATOM 718 O O . LEU A 1 91 ? 30.085 10.425 -41.450 1.00 87.06 91 LEU A O 1
ATOM 722 N N . THR A 1 92 ? 29.228 8.487 -40.708 1.00 87.25 92 THR A N 1
ATOM 723 C CA . THR A 1 92 ? 30.095 7.633 -41.533 1.00 87.25 92 THR A CA 1
ATOM 724 C C . THR A 1 92 ? 29.779 7.788 -43.020 1.00 87.25 92 THR A C 1
ATOM 726 O O . THR A 1 92 ? 30.705 7.963 -43.809 1.00 87.25 92 THR A O 1
ATOM 729 N N . ALA A 1 93 ? 28.499 7.847 -43.403 1.00 86.88 93 ALA A N 1
ATOM 730 C CA . ALA A 1 93 ? 28.081 8.122 -44.779 1.00 86.88 93 ALA A CA 1
ATOM 731 C C . ALA A 1 93 ? 28.479 9.532 -45.252 1.00 86.88 93 ALA A C 1
ATOM 733 O O . ALA A 1 93 ? 28.922 9.707 -46.388 1.00 86.88 93 ALA A O 1
ATOM 734 N N . TYR A 1 94 ? 28.366 10.539 -44.380 1.00 87.44 94 TYR A N 1
ATOM 735 C CA . TYR A 1 94 ? 28.811 11.904 -44.665 1.00 87.44 94 TYR A CA 1
ATOM 736 C C . TYR A 1 94 ? 30.324 11.965 -44.909 1.00 87.44 94 TYR A C 1
ATOM 738 O O . TYR A 1 94 ? 30.773 12.567 -45.886 1.00 87.44 94 TYR A O 1
ATOM 746 N N . ASN A 1 95 ? 31.110 11.305 -44.053 1.00 85.00 95 ASN A N 1
ATOM 747 C CA . ASN A 1 95 ? 32.561 11.255 -44.196 1.00 85.00 95 ASN A CA 1
ATOM 748 C C . ASN A 1 95 ? 32.987 10.482 -45.456 1.00 85.00 95 ASN A C 1
ATOM 750 O O . ASN A 1 95 ? 33.898 10.919 -46.152 1.00 85.00 95 ASN A O 1
ATOM 754 N N . TRP A 1 96 ? 32.302 9.382 -45.788 1.00 78.06 96 TRP A N 1
ATOM 755 C CA . TRP A 1 96 ? 32.532 8.618 -47.019 1.00 78.06 96 TRP A CA 1
ATOM 756 C C . TRP A 1 96 ? 32.303 9.481 -48.268 1.00 78.06 96 TRP A C 1
ATOM 758 O O . TRP A 1 96 ? 33.200 9.632 -49.092 1.00 78.06 96 TRP A O 1
ATOM 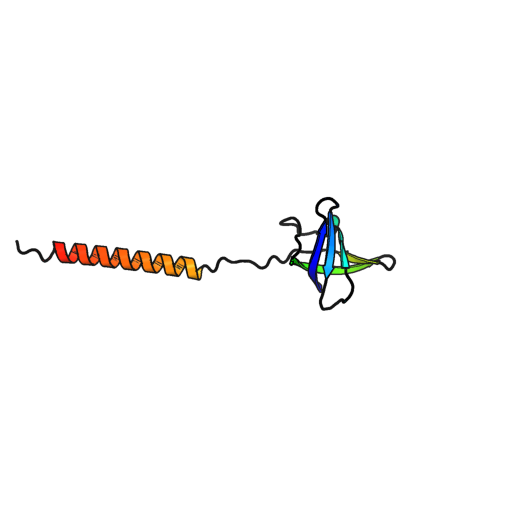7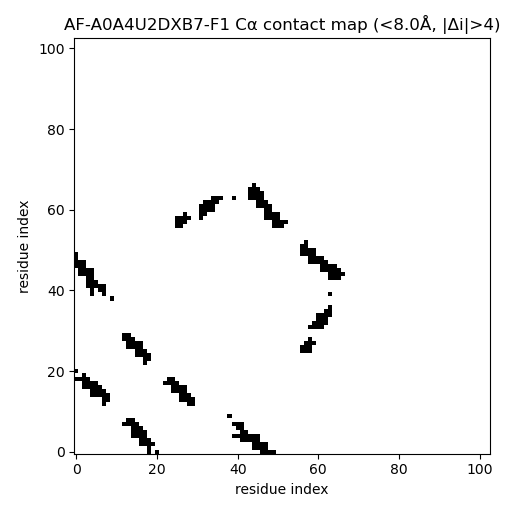68 N N . ARG A 1 97 ? 31.159 10.177 -48.345 1.00 78.12 97 ARG A N 1
ATOM 769 C CA . ARG A 1 97 ? 30.828 11.052 -49.481 1.00 78.12 97 ARG A CA 1
ATOM 770 C C . ARG A 1 97 ? 31.798 12.219 -49.665 1.00 78.12 97 ARG A C 1
ATOM 772 O O . ARG A 1 97 ? 32.008 12.652 -50.791 1.00 78.12 97 ARG A O 1
ATOM 779 N N . LYS A 1 98 ? 32.356 12.760 -48.581 1.00 75.50 98 LYS A N 1
ATOM 780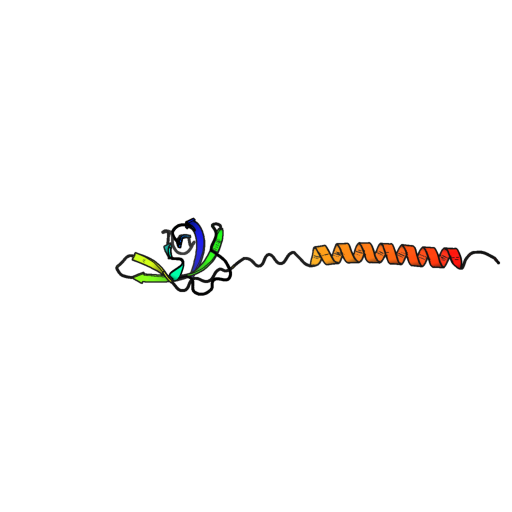 C CA . LYS A 1 98 ? 33.328 13.858 -48.663 1.00 75.50 98 LYS A CA 1
ATOM 781 C C . LYS A 1 98 ? 34.692 13.392 -49.191 1.00 75.50 98 LYS A C 1
ATOM 783 O O . LYS A 1 98 ? 35.343 14.163 -49.886 1.00 75.50 98 LYS A O 1
ATOM 788 N N . ASN A 1 99 ? 35.113 12.170 -48.859 1.00 71.81 99 ASN A N 1
ATOM 789 C CA . ASN A 1 99 ? 36.441 11.650 -49.201 1.00 71.81 99 ASN A CA 1
ATOM 790 C C . ASN A 1 99 ? 36.497 10.939 -50.568 1.00 71.81 99 ASN A C 1
ATOM 792 O O . ASN A 1 99 ? 37.586 10.798 -51.110 1.00 71.81 99 ASN A O 1
ATOM 796 N N . ASP A 1 100 ? 35.349 10.551 -51.136 1.00 69.50 100 ASP A N 1
ATOM 797 C CA . ASP A 1 100 ? 35.241 9.916 -52.463 1.00 69.50 100 ASP A CA 1
ATOM 798 C C . ASP A 1 100 ? 34.959 10.905 -53.614 1.00 69.50 100 ASP A C 1
ATOM 800 O O . ASP A 1 100 ? 34.692 10.494 -54.745 1.00 69.50 100 ASP A O 1
ATOM 804 N N . LEU A 1 101 ? 35.007 12.219 -53.360 1.00 62.56 101 LEU A N 1
ATOM 805 C CA . LEU A 1 101 ? 34.983 13.210 -54.438 1.00 62.56 101 LEU A CA 1
ATOM 806 C C . LEU A 1 101 ? 36.367 13.237 -55.113 1.00 62.56 101 LEU A C 1
ATOM 808 O O . LEU A 1 101 ? 37.341 13.576 -54.435 1.00 62.56 101 LEU A O 1
ATOM 812 N N . PRO A 1 102 ? 36.488 12.896 -56.413 1.00 58.38 102 PRO A N 1
ATOM 813 C CA . PRO A 1 102 ? 37.740 13.100 -57.129 1.00 58.38 102 PRO A CA 1
ATOM 814 C C . PRO A 1 102 ? 38.063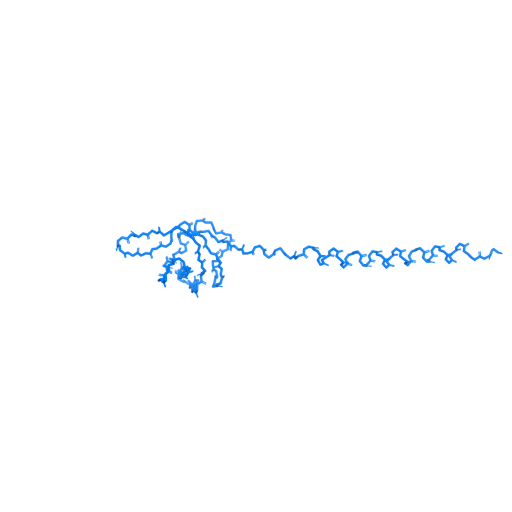 14.601 -57.147 1.00 58.38 102 PRO A C 1
ATOM 816 O O . PRO A 1 102 ? 37.173 15.423 -57.376 1.00 58.38 102 PRO A O 1
ATOM 819 N N . ILE A 1 103 ? 39.324 14.921 -56.844 1.00 63.56 103 ILE A N 1
ATOM 820 C CA . ILE A 1 103 ? 39.912 16.267 -56.946 1.00 63.56 103 ILE A CA 1
ATOM 821 C C . ILE A 1 103 ? 39.784 16.767 -58.386 1.00 63.56 103 ILE A C 1
ATOM 823 O O . ILE A 1 103 ? 40.054 15.954 -59.301 1.00 63.56 103 ILE A O 1
#

Secondary structure (DSSP, 8-state):
-EEEEEEEETTTTEEEEEETTEEEEEEEEGGG--B-SS---TT-EEEEEEEEETTEEEEEEEEEE-------HHHHHHHHHHHHHHHHHHHHHHHHHHHSS--

Sequence (103 aa):
MRGKIIRWISNRGFGFIKSDEYERDIFIHISDITKRRRQPKVGDTVEFRLDTSEGIVSAKAASIISPSNKVSTTFINIVAMTVLCFLVASLTAYNWRKNDLPI

Foldseek 3Di:
DKWFFQFDDPVQQWGWTDDPVDHDTAIEGNVQAPADPDRDDGGWMKDFDWDQDPNHTHTHNIDTPGPPPPVPVVVVVVVVVVVVVVVVVVVVVVVVVVVPDDD

pLDDT: mean 80.85, std 10.19, range [49.0, 93.12]

Solvent-accessible surface area (backbone atoms only — not comparable to full-atom values): 5887 Å² total; per-residue (Å²): 94,61,30,32,25,75,41,61,38,79,94,78,39,36,35,32,30,42,27,93,92,37,93,60,75,31,40,33,48,54,84,34,39,72,54,66,94,62,84,85,49,63,71,40,35,33,37,28,40,85,40,70,60,95,88,43,61,32,39,37,67,26,32,69,49,69,79,80,78,65,72,62,63,64,60,60,51,52,54,52,50,53,55,50,51,52,52,51,52,50,51,51,51,50,53,50,60,66,70,70,56,83,128